Protein AF-A0A3D3ARG6-F1 (afdb_monomer_lite)

pLDDT: mean 77.01, std 12.54, range [45.0, 90.94]

Sequence (85 aa):
MEKNEKIVQAVVYPDQVQITRQALLDLSSEKTVFVFENVPPTADQDSFRVKAFGEGIIQIDGIEIREEALEEDFSGPLQKLNQEM

Radius of gyration: 19.27 Å; chains: 1; bounding box: 49×44×36 Å

Structure (mmCIF, N/CA/C/O backbone):
data_AF-A0A3D3ARG6-F1
#
_entry.id   AF-A0A3D3ARG6-F1
#
loop_
_atom_site.group_PDB
_atom_site.id
_atom_site.type_symbol
_atom_site.label_atom_id
_atom_site.label_alt_id
_atom_site.label_comp_id
_atom_site.label_asym_id
_atom_site.label_entity_id
_atom_site.label_seq_id
_atom_site.pdbx_PDB_ins_code
_atom_site.Cartn_x
_atom_site.Cartn_y
_atom_site.Cartn_z
_atom_site.occupancy
_atom_site.B_iso_or_equiv
_atom_site.auth_seq_id
_atom_site.auth_comp_id
_atom_site.auth_asym_id
_atom_site.auth_atom_id
_atom_site.pdbx_PDB_model_num
ATOM 1 N N . MET A 1 1 ? 1.774 10.746 13.004 1.00 50.62 1 MET A N 1
ATOM 2 C CA . MET A 1 1 ? 1.441 9.309 13.000 1.00 50.62 1 MET A CA 1
ATOM 3 C C . MET A 1 1 ? 2.618 8.599 12.355 1.00 50.62 1 MET A C 1
ATOM 5 O O . MET A 1 1 ? 2.992 8.997 11.258 1.00 50.62 1 MET A O 1
ATOM 9 N N . GLU A 1 2 ? 3.299 7.700 13.066 1.00 46.81 2 GLU A N 1
ATOM 10 C CA . GLU A 1 2 ? 4.532 7.075 12.562 1.00 46.81 2 GLU A CA 1
ATOM 11 C C . GLU A 1 2 ? 4.241 6.226 11.317 1.00 46.81 2 GLU A C 1
ATOM 13 O O . GLU A 1 2 ? 3.441 5.292 11.346 1.00 46.81 2 GLU A O 1
ATOM 18 N N . LYS A 1 3 ? 4.877 6.593 10.203 1.00 57.53 3 LYS A N 1
ATOM 19 C CA . LYS A 1 3 ? 4.727 5.955 8.897 1.00 57.53 3 LYS A CA 1
ATOM 20 C C . LYS A 1 3 ? 5.677 4.762 8.818 1.00 57.53 3 LYS A C 1
ATOM 22 O O . LYS A 1 3 ? 6.820 4.908 8.405 1.00 57.53 3 LYS A O 1
ATOM 27 N N . ASN A 1 4 ? 5.212 3.582 9.217 1.00 65.75 4 ASN A N 1
ATOM 28 C CA . ASN A 1 4 ? 5.949 2.333 9.008 1.00 65.75 4 ASN A CA 1
ATOM 29 C C . ASN A 1 4 ? 5.339 1.555 7.838 1.00 65.75 4 ASN A C 1
ATOM 31 O O . ASN A 1 4 ? 4.661 0.545 8.031 1.00 65.75 4 ASN A O 1
ATOM 35 N N . GLU A 1 5 ? 5.563 2.045 6.616 1.00 77.25 5 GLU A N 1
ATOM 36 C CA . GLU A 1 5 ? 5.300 1.258 5.410 1.00 77.25 5 GLU A CA 1
ATOM 37 C C . GLU A 1 5 ? 6.463 0.301 5.142 1.00 77.25 5 GLU A C 1
ATOM 39 O O . GLU A 1 5 ? 7.631 0.686 5.166 1.00 77.25 5 GLU A O 1
ATOM 44 N N . LYS A 1 6 ? 6.152 -0.967 4.875 1.00 83.88 6 LYS A N 1
ATOM 45 C CA . LYS A 1 6 ? 7.154 -1.940 4.434 1.00 83.88 6 LYS A CA 1
ATOM 46 C C . LYS A 1 6 ? 6.591 -2.871 3.373 1.00 83.88 6 LYS A C 1
ATOM 48 O O . LYS A 1 6 ? 5.430 -3.285 3.437 1.00 83.88 6 LYS A O 1
ATOM 53 N N . ILE A 1 7 ? 7.432 -3.230 2.406 1.00 85.31 7 ILE A N 1
ATOM 54 C CA . ILE A 1 7 ? 7.150 -4.339 1.495 1.00 85.31 7 ILE A CA 1
ATOM 55 C C . ILE A 1 7 ? 7.280 -5.624 2.312 1.00 85.31 7 ILE A C 1
ATOM 57 O O . ILE A 1 7 ? 8.346 -5.916 2.849 1.00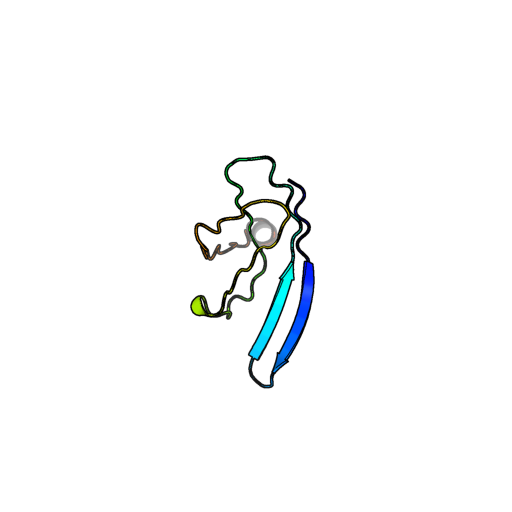 85.31 7 ILE A O 1
ATOM 61 N N . VAL A 1 8 ? 6.186 -6.372 2.433 1.00 90.38 8 VAL A N 1
ATOM 62 C CA . VAL A 1 8 ? 6.157 -7.640 3.182 1.00 90.38 8 VAL A CA 1
ATOM 63 C C . VAL A 1 8 ? 6.272 -8.850 2.266 1.00 90.38 8 VAL A C 1
ATOM 65 O O . VAL A 1 8 ? 6.689 -9.917 2.706 1.00 90.38 8 VAL A O 1
ATOM 68 N N . GLN A 1 9 ? 5.911 -8.689 0.992 1.00 89.31 9 GLN A N 1
ATOM 69 C CA . GLN A 1 9 ? 5.953 -9.756 0.005 1.00 89.31 9 GLN A CA 1
ATOM 70 C C . GLN A 1 9 ? 6.074 -9.173 -1.405 1.00 89.31 9 GLN A C 1
ATOM 72 O O . GLN A 1 9 ? 5.372 -8.221 -1.751 1.00 89.31 9 GLN A O 1
ATOM 77 N N . ALA A 1 10 ? 6.922 -9.787 -2.226 1.00 85.88 10 ALA A N 1
ATOM 78 C CA . ALA A 1 10 ? 6.981 -9.565 -3.664 1.00 85.88 10 ALA A CA 1
ATOM 79 C C . ALA A 1 10 ? 6.889 -10.922 -4.368 1.00 85.88 10 ALA A C 1
ATOM 81 O O . ALA A 1 10 ? 7.659 -11.833 -4.062 1.00 85.88 10 ALA A O 1
ATOM 82 N N . VAL A 1 11 ? 5.931 -11.063 -5.281 1.00 86.62 11 VAL A N 1
ATOM 83 C CA . VAL A 1 11 ? 5.757 -12.255 -6.118 1.00 86.62 11 VAL A CA 1
ATOM 84 C C . VAL A 1 11 ? 5.992 -11.841 -7.563 1.00 86.62 11 VAL A C 1
ATOM 86 O O . VAL A 1 11 ? 5.315 -10.947 -8.069 1.00 86.62 11 VAL A O 1
ATOM 89 N N . VAL A 1 12 ? 6.972 -12.470 -8.208 1.00 83.56 12 VAL A N 1
ATOM 90 C CA . VAL A 1 12 ? 7.365 -12.171 -9.589 1.00 83.56 12 VAL A CA 1
ATOM 91 C C . VAL A 1 12 ? 6.779 -13.234 -10.511 1.00 83.56 12 VAL A C 1
ATOM 93 O O . VAL A 1 12 ? 7.028 -14.426 -10.336 1.00 83.56 12 VAL A O 1
ATOM 96 N N . TYR A 1 13 ? 6.008 -12.784 -11.492 1.00 80.75 13 TYR A N 1
ATOM 97 C CA . TYR A 1 13 ? 5.534 -13.559 -12.631 1.00 80.75 13 TYR A CA 1
ATOM 98 C C . TYR A 1 13 ? 6.374 -13.183 -13.864 1.00 80.75 13 TYR A C 1
ATOM 100 O O . TYR A 1 13 ? 7.014 -12.133 -13.850 1.00 80.75 13 TYR A O 1
ATOM 108 N N . PRO A 1 14 ? 6.384 -13.995 -14.937 1.00 82.50 14 PRO A N 1
ATOM 109 C CA . PRO A 1 14 ? 7.220 -13.734 -16.113 1.00 82.50 14 PRO A CA 1
ATOM 110 C C . PRO A 1 14 ? 7.097 -12.313 -16.693 1.00 82.50 14 PRO A C 1
ATOM 112 O O . PRO A 1 14 ? 8.114 -11.739 -17.065 1.00 82.50 14 PRO A O 1
ATOM 115 N N . ASP A 1 15 ? 5.890 -11.730 -16.673 1.00 81.94 15 ASP A N 1
ATOM 116 C CA . ASP A 1 15 ? 5.604 -10.402 -17.245 1.00 81.94 15 ASP A CA 1
ATOM 117 C C . ASP A 1 15 ? 5.045 -9.391 -16.226 1.00 81.94 15 ASP A C 1
ATOM 119 O O . ASP A 1 15 ? 4.668 -8.278 -16.589 1.00 81.94 15 ASP A O 1
ATOM 123 N N . GLN A 1 16 ? 4.912 -9.771 -14.951 1.00 77.75 16 GLN A N 1
ATOM 124 C CA . GLN A 1 16 ? 4.235 -8.951 -13.940 1.00 77.75 16 GLN A CA 1
ATOM 125 C C . GLN A 1 16 ? 4.872 -9.119 -12.567 1.00 77.75 16 GLN A C 1
ATOM 127 O O . GLN A 1 16 ? 5.444 -10.157 -12.244 1.00 77.75 16 GLN A O 1
ATOM 132 N N . VAL A 1 17 ? 4.708 -8.116 -11.710 1.00 81.19 17 VAL A N 1
ATOM 133 C CA . VAL A 1 17 ? 5.122 -8.203 -10.310 1.00 81.19 17 VAL A CA 1
ATOM 134 C C . VAL A 1 17 ? 3.954 -7.812 -9.426 1.00 81.19 17 VAL A C 1
ATOM 136 O O . VAL A 1 17 ? 3.393 -6.729 -9.563 1.00 81.19 17 VAL A O 1
ATOM 139 N N . GLN A 1 18 ? 3.613 -8.687 -8.485 1.00 86.00 18 GLN A N 1
ATOM 140 C CA . GLN A 1 18 ? 2.668 -8.379 -7.424 1.00 86.00 18 GLN A CA 1
ATOM 141 C C . GLN A 1 18 ? 3.442 -7.989 -6.165 1.00 86.00 18 GLN A C 1
ATOM 143 O O . GLN A 1 18 ? 4.169 -8.801 -5.587 1.00 86.00 18 GLN A O 1
ATOM 148 N N . ILE A 1 19 ? 3.261 -6.746 -5.719 1.00 88.12 19 ILE A N 1
ATOM 149 C CA . ILE A 1 19 ? 3.889 -6.209 -4.508 1.00 88.12 19 ILE A CA 1
ATOM 150 C C . ILE A 1 19 ? 2.818 -6.054 -3.433 1.00 88.12 19 ILE A C 1
ATOM 152 O O . ILE A 1 19 ? 1.814 -5.379 -3.642 1.00 88.12 19 ILE A O 1
ATOM 156 N N . THR A 1 20 ? 3.051 -6.646 -2.263 1.00 89.75 20 THR A N 1
ATOM 157 C CA . THR A 1 20 ? 2.212 -6.436 -1.081 1.00 89.75 20 THR A CA 1
ATOM 158 C C . THR A 1 20 ? 2.951 -5.544 -0.098 1.00 89.75 20 THR A C 1
ATOM 160 O O . THR A 1 20 ? 4.055 -5.865 0.358 1.00 89.75 20 THR A O 1
ATOM 163 N N . ARG A 1 21 ? 2.322 -4.420 0.243 1.00 90.25 21 ARG A N 1
ATOM 164 C CA . ARG A 1 21 ? 2.795 -3.487 1.263 1.00 90.25 21 ARG A CA 1
ATOM 165 C C . ARG A 1 21 ? 1.858 -3.511 2.450 1.00 90.25 21 ARG A C 1
ATOM 167 O O . ARG A 1 21 ? 0.654 -3.699 2.297 1.00 90.25 21 ARG A O 1
ATOM 174 N N . GLN A 1 22 ? 2.429 -3.316 3.627 1.00 90.94 22 GLN A N 1
ATOM 175 C CA . GLN A 1 22 ? 1.674 -3.249 4.864 1.00 90.94 22 GLN A CA 1
ATOM 176 C C . GLN A 1 22 ? 2.127 -2.038 5.666 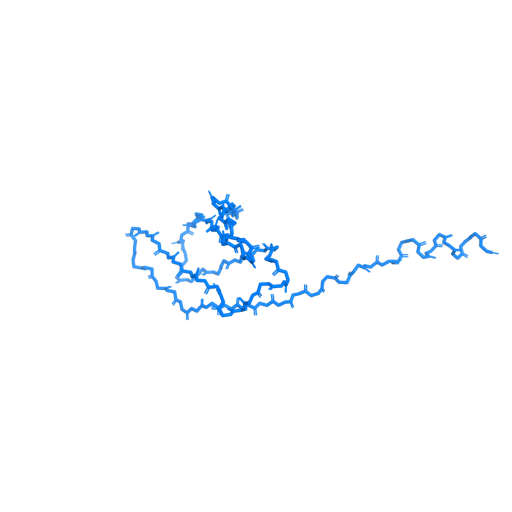1.00 90.94 22 GLN A C 1
ATOM 178 O O . GLN A 1 22 ? 3.318 -1.723 5.713 1.00 90.94 22 GLN A O 1
ATOM 183 N N . ALA A 1 23 ? 1.159 -1.398 6.308 1.00 89.25 23 ALA A N 1
ATOM 184 C CA . ALA A 1 23 ? 1.373 -0.378 7.313 1.00 89.25 23 ALA A CA 1
ATOM 185 C C . ALA A 1 23 ? 0.551 -0.729 8.555 1.00 89.25 23 ALA A C 1
ATOM 187 O O . ALA A 1 23 ? -0.512 -1.346 8.451 1.00 89.25 23 ALA A O 1
ATOM 188 N N . LEU A 1 24 ? 1.066 -0.359 9.723 1.00 87.31 24 LEU A N 1
ATOM 189 C CA . LEU A 1 24 ? 0.320 -0.391 10.976 1.00 87.31 24 LEU A CA 1
ATOM 190 C C . LEU A 1 24 ? -0.084 1.038 11.308 1.00 87.31 24 LEU A C 1
ATOM 192 O O . LEU A 1 24 ? 0.750 1.941 11.266 1.00 87.31 24 LEU A O 1
ATOM 196 N N . LEU A 1 25 ? -1.368 1.229 11.593 1.00 83.38 25 LEU A N 1
ATOM 197 C CA . LEU A 1 25 ? -1.970 2.537 11.801 1.00 83.38 25 LEU A CA 1
ATOM 198 C C . LEU A 1 25 ? -2.631 2.564 13.174 1.00 83.38 25 LEU A C 1
ATOM 200 O O . LEU A 1 25 ? -3.428 1.683 13.490 1.00 83.38 25 LEU A O 1
ATOM 204 N N . ASP A 1 26 ? -2.309 3.585 13.961 1.00 82.56 26 ASP A N 1
ATOM 205 C CA . ASP A 1 26 ? -3.065 3.945 15.156 1.00 82.56 26 ASP A CA 1
ATOM 206 C C . ASP A 1 26 ? -4.196 4.910 14.766 1.00 82.56 26 ASP A C 1
ATOM 208 O O . ASP A 1 26 ? -3.960 6.077 14.435 1.00 82.56 26 ASP A O 1
ATOM 212 N N . LEU A 1 27 ? -5.423 4.390 14.741 1.00 79.81 27 LEU A N 1
ATOM 213 C CA . LEU A 1 27 ? -6.626 5.117 14.338 1.00 79.81 27 LEU A CA 1
ATOM 214 C C . LEU A 1 27 ? -7.189 5.897 15.534 1.00 79.81 27 LEU A C 1
ATOM 216 O O . LEU A 1 27 ? -8.207 5.534 16.116 1.00 79.81 27 LEU A O 1
ATOM 220 N N . SER A 1 28 ? -6.500 6.972 15.912 1.00 77.19 28 SER A N 1
ATOM 221 C CA . SER A 1 28 ? -6.917 7.866 17.007 1.00 77.19 28 SER A CA 1
ATOM 222 C C . SER A 1 28 ? -7.913 8.954 16.579 1.00 77.19 28 SER A C 1
ATOM 224 O O . SER A 1 28 ? -8.443 9.672 17.427 1.00 77.19 28 SER A O 1
ATOM 226 N N . SER A 1 29 ? -8.180 9.089 15.277 1.00 74.19 29 SER A N 1
ATOM 227 C CA . SER A 1 29 ? -9.080 10.089 14.694 1.00 74.19 29 SER A CA 1
ATOM 228 C C . SER A 1 29 ? -10.246 9.445 13.940 1.00 74.19 29 SER A C 1
ATOM 230 O O . SER A 1 29 ? -10.134 8.328 13.444 1.00 74.19 29 SER A O 1
ATOM 232 N N . GLU A 1 30 ? -11.355 10.181 13.790 1.00 79.25 30 GLU A N 1
ATOM 233 C CA . GLU A 1 30 ? -12.527 9.738 13.008 1.00 79.25 30 GLU A CA 1
ATOM 234 C C . GLU A 1 30 ? -12.194 9.483 11.531 1.00 79.25 30 GLU A C 1
ATOM 236 O O . GLU A 1 30 ? -12.831 8.664 10.873 1.00 79.25 30 GLU A O 1
ATOM 241 N N . LYS A 1 31 ? -11.180 10.182 11.007 1.00 81.94 31 LYS A N 1
ATOM 242 C CA . LYS A 1 31 ? -10.673 10.005 9.649 1.00 81.94 31 LYS A CA 1
ATOM 243 C C . LYS A 1 31 ? -9.154 10.009 9.647 1.00 81.94 31 LYS A C 1
ATOM 245 O O . LYS A 1 31 ? -8.527 10.890 10.241 1.00 81.94 31 LY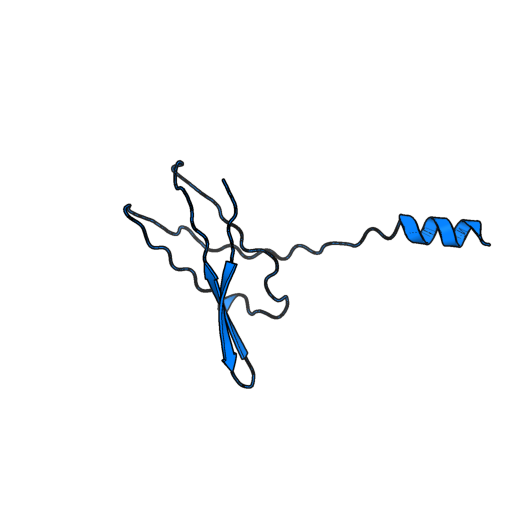S A O 1
ATOM 250 N N . THR A 1 32 ? -8.568 9.062 8.928 1.00 85.19 32 THR A N 1
ATOM 251 C CA . THR A 1 32 ? -7.122 8.940 8.746 1.00 85.19 32 THR A CA 1
ATOM 252 C C . THR A 1 32 ? -6.826 8.747 7.266 1.00 85.19 32 THR A C 1
ATOM 254 O O . THR A 1 32 ? -7.448 7.914 6.612 1.00 85.19 32 THR A O 1
ATOM 257 N N . VAL A 1 33 ? -5.878 9.518 6.734 1.00 87.19 33 VAL A N 1
ATOM 258 C CA . VAL A 1 33 ? -5.365 9.352 5.368 1.00 87.19 33 VAL A CA 1
ATOM 259 C C . VAL A 1 33 ? -3.969 8.758 5.459 1.00 87.19 33 VAL A C 1
ATOM 261 O O . VAL A 1 33 ? -3.143 9.225 6.243 1.00 87.19 33 VAL A O 1
ATOM 264 N N . PHE A 1 34 ? -3.715 7.728 4.657 1.00 86.44 34 PHE A N 1
ATOM 265 C CA . PHE A 1 34 ? -2.417 7.078 4.565 1.00 86.44 34 PHE A CA 1
ATOM 266 C C . PHE A 1 34 ? -1.965 7.016 3.107 1.00 86.44 34 PHE A C 1
ATOM 268 O O . PHE A 1 34 ? -2.771 6.719 2.227 1.00 86.44 34 PHE A O 1
ATOM 275 N N . VAL A 1 35 ? -0.681 7.282 2.866 1.00 88.88 35 VAL A N 1
ATOM 276 C CA . VAL A 1 35 ? -0.094 7.353 1.523 1.00 88.88 35 VAL A CA 1
ATOM 277 C C . VAL A 1 35 ? 1.038 6.337 1.415 1.00 88.88 35 VAL A C 1
ATOM 279 O O . VAL A 1 35 ? 1.964 6.353 2.228 1.00 88.88 35 VAL A O 1
ATOM 282 N N . PHE A 1 36 ? 0.955 5.470 0.403 1.00 88.12 36 PHE A N 1
ATOM 283 C CA . PHE A 1 36 ? 2.066 4.620 -0.022 1.00 88.12 36 PHE A CA 1
ATOM 284 C C . PHE A 1 36 ? 2.871 5.350 -1.103 1.00 88.12 36 PHE A C 1
ATOM 286 O O . PHE A 1 36 ? 2.335 5.652 -2.166 1.00 88.12 36 PHE A O 1
ATOM 293 N N . GLU A 1 37 ? 4.151 5.617 -0.848 1.00 84.94 37 GLU A N 1
ATOM 294 C CA . GLU A 1 37 ? 5.037 6.352 -1.772 1.00 84.94 37 GLU A CA 1
ATOM 295 C C . GLU A 1 37 ? 5.913 5.407 -2.602 1.00 84.94 37 GLU A C 1
ATOM 297 O O . GLU A 1 37 ? 6.037 4.230 -2.283 1.00 84.94 37 GLU A O 1
ATOM 302 N N . ASN A 1 38 ? 6.585 5.895 -3.650 1.00 79.75 38 ASN A N 1
ATOM 303 C CA . ASN A 1 38 ? 7.499 5.082 -4.474 1.00 79.75 38 ASN A CA 1
ATOM 304 C C . ASN A 1 38 ? 6.810 3.864 -5.109 1.00 79.75 38 ASN A C 1
ATOM 306 O O . ASN A 1 38 ? 7.316 2.736 -5.087 1.00 79.75 38 ASN A O 1
ATOM 310 N N . VAL A 1 39 ? 5.595 4.070 -5.603 1.00 81.38 39 VAL A N 1
ATOM 311 C CA . VAL A 1 39 ? 4.888 3.090 -6.424 1.00 81.38 39 VAL A CA 1
ATOM 312 C C . VAL A 1 39 ? 5.527 3.086 -7.821 1.00 81.38 39 VAL A C 1
ATOM 314 O O . VAL A 1 39 ? 5.860 4.163 -8.316 1.00 81.38 39 VAL A O 1
ATOM 317 N N . PRO A 1 40 ? 5.754 1.917 -8.457 1.00 78.88 40 PRO A N 1
ATOM 318 C CA . PRO A 1 40 ? 6.333 1.875 -9.797 1.00 78.88 40 PRO A CA 1
ATOM 319 C C . PRO A 1 40 ? 5.525 2.742 -10.778 1.00 78.88 40 PRO A C 1
ATOM 321 O O . PRO A 1 40 ? 4.308 2.582 -10.832 1.00 78.88 40 PRO A O 1
ATOM 324 N N . PRO A 1 41 ? 6.167 3.610 -11.581 1.00 76.19 41 PRO A N 1
ATOM 325 C CA . PRO A 1 41 ? 5.459 4.530 -12.478 1.00 76.19 41 PRO A CA 1
ATOM 326 C C . PRO A 1 41 ? 4.723 3.811 -13.616 1.00 76.19 41 PRO A C 1
ATOM 328 O O . PRO A 1 41 ? 3.840 4.371 -14.246 1.00 76.19 41 PRO A O 1
ATOM 331 N N . THR A 1 42 ? 5.085 2.558 -13.890 1.00 80.69 42 THR A N 1
ATOM 332 C CA . THR A 1 42 ? 4.427 1.703 -14.883 1.00 80.69 42 THR A CA 1
ATOM 333 C C . THR A 1 42 ? 3.283 0.874 -14.298 1.00 80.69 42 THR A C 1
ATOM 335 O O . THR A 1 42 ? 2.716 0.043 -15.006 1.00 80.69 42 THR A O 1
ATOM 338 N N . ALA A 1 43 ? 2.975 1.028 -13.006 1.00 80.44 43 ALA A N 1
ATOM 339 C CA . ALA A 1 43 ? 1.889 0.296 -12.376 1.00 80.44 43 ALA A CA 1
ATOM 340 C C . ALA A 1 43 ? 0.536 0.812 -12.882 1.00 80.44 43 ALA A C 1
ATOM 342 O O . ALA A 1 43 ? 0.265 2.009 -12.865 1.00 80.44 43 ALA A O 1
ATOM 343 N N . ASP A 1 44 ? -0.321 -0.114 -13.299 1.00 84.12 44 ASP A N 1
ATOM 344 C CA . ASP A 1 44 ? -1.680 0.194 -13.732 1.00 84.12 44 ASP A CA 1
ATOM 345 C C . ASP A 1 44 ? -2.528 0.670 -12.539 1.00 84.12 44 ASP A C 1
ATOM 347 O O . ASP A 1 44 ? -2.559 0.020 -11.489 1.00 84.12 44 ASP A O 1
ATOM 351 N N . GLN A 1 45 ? -3.234 1.788 -12.701 1.00 83.31 45 GLN A N 1
ATOM 352 C CA . GLN A 1 45 ? -4.117 2.359 -11.684 1.00 83.31 45 GLN A CA 1
ATOM 353 C C . GLN A 1 45 ? -5.253 1.407 -11.284 1.00 83.31 45 GLN A C 1
ATOM 355 O O . GLN A 1 45 ? -5.640 1.353 -10.115 1.00 83.31 45 GLN A O 1
ATOM 360 N N . ASP A 1 46 ? -5.722 0.571 -12.207 1.00 85.81 46 ASP A N 1
ATOM 361 C CA . ASP A 1 46 ? -6.776 -0.406 -11.926 1.00 85.81 46 ASP A CA 1
ATOM 362 C C . ASP A 1 46 ? -6.241 -1.665 -11.214 1.00 85.81 46 ASP A C 1
ATOM 364 O O . ASP A 1 46 ? -7.003 -2.528 -10.763 1.00 85.81 46 ASP A O 1
ATOM 368 N N . SER A 1 47 ? -4.915 -1.782 -11.067 1.00 86.19 47 SER A N 1
ATOM 369 C CA . SER A 1 47 ? -4.269 -2.919 -10.402 1.00 86.19 47 SER A CA 1
ATOM 370 C C . SER A 1 47 ? -4.165 -2.772 -8.879 1.00 86.19 47 SER A C 1
ATOM 372 O O . SER A 1 47 ? -3.907 -3.764 -8.183 1.00 86.19 47 SER A O 1
ATOM 374 N N . P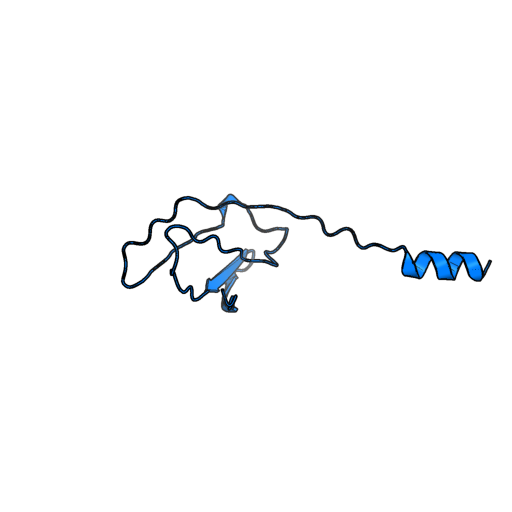HE A 1 48 ? -4.404 -1.576 -8.328 1.00 88.81 48 PHE A N 1
ATOM 375 C CA . PHE A 1 48 ? -4.301 -1.342 -6.889 1.00 88.81 48 PHE A CA 1
ATOM 376 C C . PHE A 1 48 ? -5.479 -1.949 -6.129 1.00 88.81 48 PHE A C 1
ATOM 378 O O . PHE A 1 48 ? -6.650 -1.741 -6.438 1.00 88.81 48 PHE A O 1
ATOM 385 N N . ARG A 1 49 ? -5.163 -2.700 -5.072 1.00 89.81 49 ARG A N 1
ATOM 386 C CA . ARG A 1 49 ? -6.155 -3.298 -4.172 1.00 89.81 49 ARG A CA 1
ATOM 387 C C . ARG A 1 49 ? -5.770 -3.003 -2.735 1.00 89.81 49 ARG A C 1
ATOM 389 O O . ARG A 1 49 ? -4.647 -3.285 -2.328 1.00 89.81 49 ARG A O 1
ATOM 396 N N . VAL A 1 50 ? -6.722 -2.495 -1.959 1.00 89.81 50 VAL A N 1
ATOM 397 C CA . VAL A 1 50 ? -6.522 -2.170 -0.544 1.00 89.81 50 VAL A CA 1
ATOM 398 C C . VAL A 1 50 ? -7.416 -3.055 0.314 1.00 89.81 50 VAL A C 1
ATOM 400 O O . VAL A 1 50 ? -8.575 -3.308 -0.013 1.00 89.81 50 VAL A O 1
ATOM 403 N N . LYS A 1 51 ? -6.854 -3.550 1.417 1.00 88.56 51 LYS A N 1
ATOM 404 C CA . LYS A 1 51 ? -7.582 -4.256 2.471 1.00 88.56 51 LYS A CA 1
ATOM 405 C C . LYS A 1 51 ? -7.112 -3.728 3.819 1.00 88.56 51 LYS A C 1
ATOM 407 O O . LYS A 1 51 ? -5.921 -3.488 3.996 1.00 88.56 51 LYS A O 1
ATOM 412 N N . ALA A 1 52 ? -8.040 -3.592 4.755 1.00 86.38 52 ALA A N 1
ATOM 413 C CA . ALA A 1 52 ? -7.763 -3.191 6.125 1.00 86.38 52 ALA A CA 1
ATOM 414 C C . ALA A 1 52 ? -8.407 -4.189 7.093 1.00 86.38 52 ALA A C 1
ATOM 416 O O . ALA A 1 52 ? -9.482 -4.720 6.817 1.00 86.38 52 ALA A O 1
ATOM 417 N N . PHE A 1 53 ? -7.732 -4.449 8.211 1.00 84.81 53 PHE A N 1
ATOM 418 C CA . PHE A 1 53 ? -8.187 -5.338 9.278 1.00 84.81 53 PHE A CA 1
ATOM 419 C C . PHE A 1 53 ? -7.781 -4.731 10.626 1.00 84.81 53 PHE A C 1
ATOM 421 O O . PHE A 1 53 ? -6.681 -4.192 10.736 1.00 84.81 53 PHE A O 1
ATOM 428 N N . GLY A 1 54 ? -8.643 -4.824 11.640 1.00 83.94 54 GLY A N 1
ATOM 429 C CA . GLY A 1 54 ? -8.373 -4.298 12.980 1.00 83.94 54 GLY A CA 1
ATOM 430 C C . GLY A 1 54 ? -9.507 -4.586 13.965 1.00 83.94 54 GLY A C 1
ATOM 431 O O . GLY A 1 54 ? -10.510 -5.194 13.597 1.00 83.94 54 GLY A O 1
ATOM 432 N N . GLU A 1 55 ? -9.340 -4.153 15.216 1.00 79.12 55 GLU A N 1
ATOM 433 C CA . GLU A 1 55 ? -10.274 -4.425 16.327 1.00 79.12 55 GLU A CA 1
ATOM 434 C C . GLU A 1 55 ? -11.484 -3.463 16.388 1.00 79.12 55 GLU A C 1
ATOM 436 O O . GLU A 1 55 ? -12.304 -3.549 17.298 1.00 79.12 55 GLU A O 1
ATOM 441 N N . GLY A 1 56 ? -11.643 -2.576 15.400 1.00 73.38 56 GLY A N 1
ATOM 442 C CA . GLY A 1 56 ? -12.787 -1.667 15.253 1.00 73.38 56 GLY A CA 1
ATOM 443 C C . GLY A 1 56 ? -13.465 -1.790 13.886 1.00 73.38 56 GLY A C 1
ATOM 444 O O . GLY A 1 56 ? -12.970 -2.474 12.989 1.00 73.38 56 GLY A O 1
ATOM 445 N N . ILE A 1 57 ? -14.602 -1.109 13.704 1.00 74.19 57 ILE A N 1
ATOM 446 C CA . ILE A 1 57 ? -15.237 -0.992 12.384 1.00 74.19 57 ILE A CA 1
ATOM 447 C C . ILE A 1 57 ? -14.371 -0.061 11.537 1.00 74.19 57 ILE A C 1
ATOM 449 O O . ILE A 1 57 ? -14.330 1.143 11.775 1.00 74.19 57 ILE A O 1
ATOM 453 N N . ILE A 1 58 ? -13.673 -0.629 10.557 1.00 81.25 58 ILE A N 1
ATOM 454 C CA . ILE A 1 58 ? -12.881 0.130 9.592 1.00 81.25 58 ILE A CA 1
ATOM 455 C C . ILE A 1 58 ? -13.677 0.213 8.293 1.00 81.25 58 ILE A C 1
ATOM 457 O O . ILE A 1 58 ? -14.014 -0.813 7.701 1.00 81.25 58 ILE A O 1
ATOM 461 N N . GLN A 1 59 ? -13.944 1.434 7.840 1.00 82.88 59 GLN A N 1
ATOM 462 C CA . GLN A 1 59 ? -14.508 1.706 6.524 1.00 82.88 59 GLN A CA 1
ATOM 463 C C . GLN A 1 59 ? -13.433 2.344 5.641 1.00 82.88 59 GLN A C 1
ATOM 465 O O . GLN A 1 59 ? -12.766 3.293 6.047 1.00 82.88 59 GLN A O 1
ATOM 470 N N . ILE A 1 60 ? -13.254 1.805 4.435 1.00 85.81 60 ILE A N 1
ATOM 471 C CA . ILE A 1 60 ? -12.395 2.406 3.413 1.00 85.81 60 ILE A CA 1
ATOM 472 C C . ILE A 1 60 ? -13.296 3.257 2.523 1.00 85.81 60 ILE A C 1
ATOM 474 O O . ILE A 1 60 ? -14.084 2.714 1.753 1.00 85.81 60 ILE A O 1
ATOM 478 N N . ASP A 1 61 ? -13.176 4.577 2.636 1.00 85.19 61 ASP A N 1
ATOM 479 C CA . ASP A 1 61 ? -14.006 5.513 1.866 1.00 85.19 61 ASP A CA 1
ATOM 480 C C . ASP A 1 61 ? -13.575 5.633 0.400 1.00 85.19 61 ASP A C 1
ATOM 482 O O . ASP A 1 61 ? -14.373 6.005 -0.457 1.00 85.19 61 ASP A O 1
ATOM 486 N N . GLY A 1 62 ? -12.315 5.321 0.093 1.00 85.56 62 GLY A N 1
ATOM 487 C CA . GLY A 1 62 ? -11.810 5.374 -1.269 1.00 85.56 62 GLY A CA 1
ATOM 488 C C . GLY A 1 62 ? -10.310 5.153 -1.367 1.00 85.56 62 GLY A C 1
ATOM 489 O O . GLY A 1 62 ? -9.593 5.098 -0.366 1.00 85.56 62 GLY A O 1
ATOM 490 N N . ILE A 1 63 ? -9.858 5.027 -2.609 1.00 87.50 63 ILE A N 1
ATOM 491 C CA . ILE A 1 63 ? -8.450 4.999 -2.992 1.00 87.50 63 ILE A CA 1
ATOM 492 C C . ILE A 1 63 ? -8.255 6.182 -3.935 1.00 87.50 63 ILE A C 1
ATOM 494 O O . ILE A 1 63 ? -9.019 6.340 -4.885 1.00 87.50 63 ILE A O 1
ATOM 498 N N . GLU A 1 64 ? -7.256 7.013 -3.661 1.00 86.56 64 GLU A N 1
ATOM 499 C CA . GLU A 1 64 ? -6.857 8.109 -4.538 1.00 86.56 64 GLU A CA 1
ATOM 500 C C . GLU A 1 64 ? -5.425 7.857 -5.009 1.00 86.56 64 GLU A C 1
ATOM 502 O O . GLU A 1 64 ? -4.542 7.574 -4.198 1.00 86.56 64 GLU A O 1
ATOM 507 N N . ILE A 1 65 ? -5.209 7.939 -6.322 1.00 83.25 65 ILE A N 1
ATOM 508 C CA . ILE A 1 65 ? -3.900 7.772 -6.952 1.00 83.25 65 ILE A CA 1
ATOM 509 C C . ILE A 1 65 ? -3.494 9.135 -7.498 1.00 83.25 65 ILE A C 1
ATOM 511 O O . ILE A 1 65 ? -4.253 9.758 -8.241 1.00 83.25 65 ILE A O 1
ATOM 515 N N . ARG A 1 66 ? -2.307 9.606 -7.112 1.00 81.38 66 ARG A N 1
ATOM 516 C CA . ARG A 1 66 ? -1.727 10.854 -7.607 1.00 81.38 66 ARG A CA 1
ATOM 517 C C . ARG A 1 66 ? -0.329 10.593 -8.136 1.00 81.38 66 ARG A C 1
ATOM 519 O O . ARG A 1 66 ? 0.468 9.931 -7.476 1.00 81.38 66 ARG A O 1
ATOM 526 N N . GLU A 1 67 ? -0.050 11.139 -9.310 1.00 77.69 67 GLU A N 1
ATOM 527 C CA . GLU A 1 67 ? 1.298 11.219 -9.858 1.00 77.69 67 GLU A CA 1
ATOM 528 C C . GLU A 1 67 ? 1.869 12.594 -9.517 1.00 77.69 67 GLU A C 1
ATOM 530 O O . GLU A 1 67 ? 1.331 13.622 -9.928 1.00 77.69 67 GLU A O 1
ATOM 535 N N . GLU A 1 68 ? 2.948 12.612 -8.740 1.00 74.44 68 GLU A N 1
ATOM 536 C CA . GLU A 1 68 ? 3.705 13.826 -8.449 1.00 74.44 68 GLU A CA 1
ATOM 537 C C . GLU A 1 68 ? 5.034 13.750 -9.202 1.00 74.44 68 GLU A C 1
ATOM 539 O O . GLU A 1 68 ? 5.892 12.917 -8.905 1.00 74.44 68 GLU A O 1
ATOM 544 N N . ALA A 1 69 ? 5.188 14.601 -10.218 1.00 68.31 69 ALA A N 1
ATOM 545 C CA . ALA A 1 69 ? 6.457 14.762 -10.910 1.00 68.31 69 ALA A CA 1
ATOM 546 C C . ALA A 1 69 ? 7.399 15.578 -10.015 1.00 68.31 69 ALA A C 1
ATOM 548 O O . ALA A 1 69 ? 7.193 16.772 -9.802 1.00 68.31 69 ALA A O 1
ATOM 549 N N . LEU A 1 70 ? 8.426 14.925 -9.476 1.00 65.44 70 LEU A N 1
ATOM 550 C CA . LEU A 1 70 ? 9.534 15.607 -8.817 1.00 65.44 70 LEU A CA 1
ATOM 551 C C . LEU A 1 70 ? 10.436 16.185 -9.914 1.00 65.44 70 LEU A C 1
ATOM 553 O O . LEU A 1 70 ? 11.206 15.454 -10.534 1.00 65.44 70 LEU A O 1
ATOM 557 N N . GLU A 1 71 ? 10.314 17.483 -10.193 1.00 59.19 71 GLU A N 1
ATOM 558 C CA . GLU A 1 71 ? 11.313 18.189 -10.998 1.00 59.19 71 GLU A CA 1
ATOM 559 C C . GLU A 1 71 ? 12.609 18.294 -10.183 1.00 59.19 71 GLU A C 1
ATOM 561 O O . GLU A 1 71 ? 12.636 18.888 -9.103 1.00 59.19 71 GLU A O 1
ATOM 566 N N . GLU A 1 72 ? 13.693 17.697 -10.681 1.00 57.81 72 GLU A N 1
ATOM 567 C CA . GLU A 1 72 ? 15.024 17.946 -10.132 1.00 57.81 72 GLU A CA 1
ATOM 568 C C . GLU A 1 72 ? 15.417 19.400 -10.432 1.00 57.81 72 GLU A C 1
ATOM 570 O O . GLU A 1 72 ? 15.585 19.794 -11.588 1.00 57.81 72 GLU A O 1
ATOM 575 N N . ASP A 1 73 ? 15.571 20.214 -9.386 1.00 54.31 73 ASP A N 1
ATOM 576 C CA . ASP A 1 73 ? 16.113 21.563 -9.518 1.00 54.31 73 ASP A CA 1
ATOM 577 C C . ASP A 1 73 ? 17.625 21.490 -9.804 1.00 54.31 73 ASP A C 1
ATOM 579 O O . ASP A 1 73 ? 18.461 21.338 -8.910 1.00 54.31 73 ASP A O 1
ATOM 583 N N . PHE A 1 74 ? 17.992 21.602 -11.082 1.00 56.88 74 PHE A N 1
ATOM 584 C CA . PHE A 1 74 ? 19.384 21.660 -11.542 1.00 56.88 74 PHE A CA 1
ATOM 585 C C . PHE A 1 74 ? 20.041 23.046 -11.354 1.00 56.88 74 PHE A C 1
ATOM 587 O O . PHE A 1 74 ? 21.089 23.318 -11.952 1.00 56.88 74 PHE A O 1
ATOM 594 N N . SER A 1 75 ? 19.484 23.940 -10.528 1.00 59.97 75 SER A N 1
ATOM 595 C CA . SER A 1 75 ? 20.046 25.280 -10.286 1.00 59.97 75 SER A CA 1
ATOM 596 C C . SER A 1 75 ? 21.485 25.268 -9.743 1.00 59.97 75 SER A C 1
ATOM 598 O O . SER A 1 75 ? 22.261 26.181 -10.033 1.00 59.97 75 SER A O 1
ATOM 600 N N . GLY A 1 76 ? 21.887 24.220 -9.015 1.00 59.78 76 GLY A N 1
ATOM 601 C CA . GLY A 1 76 ? 23.238 24.084 -8.453 1.00 59.78 76 GLY A CA 1
ATOM 602 C C . GLY A 1 76 ? 24.342 23.779 -9.486 1.00 59.78 76 GLY A C 1
ATOM 603 O O . GLY A 1 76 ? 25.321 24.526 -9.563 1.00 59.78 76 GLY A O 1
ATOM 604 N N . PRO A 1 77 ? 24.238 22.698 -10.285 1.00 55.78 77 PRO A N 1
ATOM 605 C CA . PRO A 1 77 ? 25.255 22.343 -11.281 1.00 55.78 77 PRO A CA 1
ATOM 606 C C . PRO A 1 77 ? 25.423 23.379 -12.402 1.00 55.78 77 PRO A C 1
ATOM 608 O O . PRO A 1 77 ? 26.544 23.620 -12.851 1.00 55.78 77 PRO A O 1
ATOM 611 N N . LEU A 1 78 ? 24.333 24.028 -12.826 1.00 55.00 78 LEU A N 1
ATOM 612 C CA . LEU A 1 78 ? 24.353 25.014 -13.914 1.00 55.00 78 LEU A CA 1
ATOM 613 C C . LEU A 1 78 ? 25.097 26.306 -13.538 1.00 55.00 78 LEU A C 1
ATOM 615 O O . LEU A 1 78 ? 25.738 26.914 -14.395 1.00 55.00 78 LEU A O 1
ATOM 619 N N . 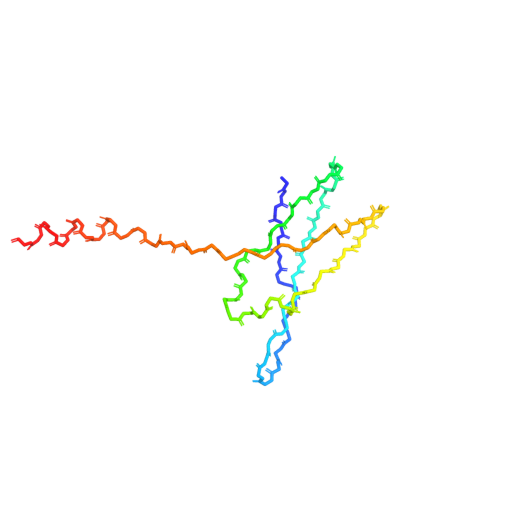GLN A 1 79 ? 25.088 26.705 -12.259 1.00 57.41 79 GLN A N 1
ATOM 620 C CA . GLN A 1 79 ? 25.866 27.861 -11.79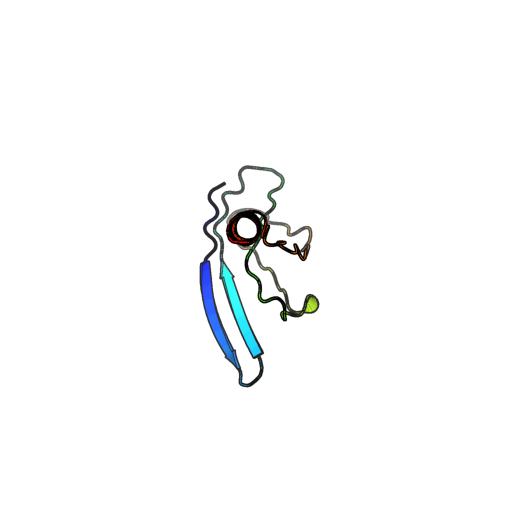3 1.00 57.41 79 GLN A CA 1
ATOM 621 C C . GLN A 1 79 ? 27.377 27.636 -11.895 1.00 57.41 79 GLN A C 1
ATOM 623 O O . GLN A 1 79 ? 28.105 28.580 -12.194 1.00 57.41 79 GLN A O 1
ATOM 628 N N . LYS A 1 80 ? 27.852 26.402 -11.688 1.00 56.09 80 LYS A N 1
ATOM 629 C CA . LYS A 1 80 ? 29.282 26.081 -11.810 1.00 56.09 80 LYS A CA 1
ATOM 630 C C . LYS A 1 80 ? 29.747 26.108 -13.264 1.00 56.09 80 LYS A C 1
ATOM 632 O O . LYS A 1 80 ? 30.818 26.630 -13.540 1.00 56.09 80 LYS A O 1
ATOM 637 N N . LEU A 1 81 ? 28.913 25.640 -14.195 1.00 56.66 81 LEU A N 1
ATOM 638 C CA . LEU A 1 81 ? 29.246 25.634 -15.623 1.00 56.66 81 LEU A CA 1
ATOM 639 C C . LEU A 1 81 ? 29.361 27.055 -16.212 1.00 56.66 81 LEU A C 1
ATOM 641 O O . LEU A 1 81 ? 30.229 27.308 -17.038 1.00 56.66 81 LEU A O 1
ATOM 645 N N . ASN A 1 82 ? 28.534 28.000 -15.747 1.00 54.44 82 ASN A N 1
ATOM 646 C CA . ASN A 1 82 ? 28.591 29.410 -16.165 1.00 54.44 82 ASN A CA 1
ATOM 647 C C . ASN A 1 82 ? 29.759 30.208 -15.553 1.00 54.44 82 ASN A C 1
ATOM 649 O O . ASN A 1 82 ? 30.007 31.326 -15.991 1.00 54.44 82 ASN A O 1
ATOM 653 N N . GLN A 1 83 ? 30.434 29.686 -14.524 1.00 57.06 83 GLN A N 1
ATOM 654 C CA . GLN A 1 83 ? 31.602 30.331 -13.904 1.00 57.06 83 GLN A CA 1
ATOM 655 C C . GLN A 1 83 ? 32.936 29.851 -14.495 1.00 57.06 83 GLN A C 1
ATOM 657 O O . GLN A 1 83 ? 33.964 30.479 -14.252 1.00 57.06 83 GLN A O 1
ATOM 662 N N . GLU A 1 84 ? 32.925 28.749 -15.248 1.00 51.81 84 GLU A N 1
ATOM 663 C CA . GLU A 1 84 ? 34.105 28.172 -15.909 1.00 51.81 84 GLU A CA 1
ATOM 664 C C . GLU A 1 84 ? 34.211 28.539 -17.406 1.00 51.81 84 GLU A C 1
ATOM 666 O O . GLU A 1 84 ? 35.174 28.140 -18.063 1.00 51.81 84 GLU A O 1
ATOM 671 N N . MET A 1 85 ? 33.254 29.315 -17.935 1.00 45.00 85 MET A N 1
ATOM 672 C CA . MET A 1 85 ? 33.317 29.984 -19.247 1.00 45.00 85 MET A CA 1
ATOM 673 C C . MET A 1 85 ? 33.756 31.443 -19.115 1.00 45.00 85 MET A C 1
ATOM 675 O O . MET A 1 85 ? 34.464 31.912 -20.035 1.00 45.00 85 MET A O 1
#

Foldseek 3Di:
DDWDKDFPDWDDDPVDIDTDIDTDDDCPDPDDDDDDPPDPPPDDPVPDDDDDDDPDDDDDPDDDDDDDDDDDPPVVVVVVVVVVD

Secondary structure (DSSP, 8-state):
----EEEEEEEEETTEEEEEEEE-----SS----------TT--GGG-------SS-----------------THHHHHHHTT--